Protein AF-D2CPU8-F1 (afdb_monomer_lite)

Foldseek 3Di:
DDDQLDDLVVLVVVQVVVCVVVVVPDGDDSSPDGDAPPPLRVLQVVLLVQDAQQAEAEEEPPADVCCCVSNDPVRNYYYQYQYADVVVPRDRDPVSVVVSVVVCVVVVHHYRYYDYDVVGVPSND

Sequence (125 aa):
FQDYHGLPEFRNAVANLMSKVRGGRVRFDPDRLLMSGGATGANELIMFCLADPGDAFLVPSPYYPAFVRDLCWRTGMQLIPVQCHSSNNFMITREALEEAHKKAQEENIKVKGLIITNPSNPLGT

InterPro domains:
  IPR004839 Aminotransferase, class I/classII, large domain [PF00155] (1-125)
  IPR015421 Pyridoxal phosphate-dependent transferase, major domain [G3DSA:3.40.640.10] (1-125)
  IPR015424 Pyridoxal phosphate-dependent transferase [SSF53383] (2-125)
  IPR050478 Ethylene and sulfur compound biosynthesis-related protein [PTHR43795] (1-125)

Radius of gyration: 16.94 Å; chains: 1; bounding box: 42×22×52 Å

pLDDT: mean 98.03, std 1.71, range [80.44, 98.81]

Organism: Vicia faba (NCBI:txid3906)

Secondary structure (DSSP, 8-state):
---TT--HHHHHHHHHHHHHHTTTSS---GGG----SHHHHHHHHHHHHH--TT-EEEEEES--TTHIIIIITTT--EEEEEE--GGGTT---HHHHHHHHHHHHHTT--EEEE---SS-TTT--

Structure (mmCIF, N/CA/C/O backbone):
data_AF-D2CPU8-F1
#
_entry.id   AF-D2CPU8-F1
#
loop_
_atom_site.group_PDB
_atom_site.id
_atom_site.type_symbol
_atom_site.label_atom_id
_atom_site.label_alt_id
_atom_site.label_comp_id
_atom_site.label_asym_id
_atom_site.label_entity_id
_atom_site.label_seq_id
_atom_site.pdbx_PDB_ins_code
_atom_site.Cartn_x
_atom_site.Cartn_y
_atom_site.Cartn_z
_atom_site.occupancy
_atom_site.B_iso_or_equiv
_atom_site.auth_seq_id
_atom_site.auth_comp_id
_atom_site.auth_asym_id
_atom_site.auth_atom_id
_atom_site.pdbx_PDB_model_num
ATOM 1 N N . PHE A 1 1 ? 7.255 0.238 -29.111 1.00 80.44 1 PHE A N 1
ATOM 2 C CA . PHE A 1 1 ? 7.309 -0.811 -28.073 1.00 80.44 1 PHE A CA 1
ATOM 3 C C . PHE A 1 1 ? 6.035 -0.700 -27.237 1.00 80.44 1 PHE A C 1
ATOM 5 O O . PHE A 1 1 ? 5.748 0.412 -26.817 1.00 80.44 1 PHE A O 1
ATOM 12 N N . GLN A 1 2 ? 5.244 -1.773 -27.084 1.00 94.94 2 GLN A N 1
ATOM 13 C CA . GLN A 1 2 ? 3.889 -1.733 -26.480 1.00 94.94 2 GLN A CA 1
ATOM 14 C C . GLN A 1 2 ? 3.559 -2.941 -25.578 1.00 94.94 2 GLN A C 1
ATOM 16 O O . GLN A 1 2 ? 2.414 -3.113 -25.175 1.00 94.94 2 GLN A O 1
ATOM 21 N N . ASP A 1 3 ? 4.542 -3.799 -25.296 1.00 97.00 3 ASP A N 1
ATOM 22 C CA . ASP A 1 3 ? 4.364 -4.946 -24.401 1.00 97.00 3 ASP A CA 1
ATOM 23 C C . ASP A 1 3 ? 4.168 -4.454 -22.956 1.00 97.00 3 ASP A C 1
ATOM 25 O O . ASP A 1 3 ? 4.944 -3.621 -22.474 1.00 97.00 3 ASP A O 1
ATOM 29 N N . TYR A 1 4 ? 3.144 -4.961 -22.263 1.00 96.00 4 TYR A N 1
ATOM 30 C CA . TYR A 1 4 ? 2.821 -4.554 -20.894 1.00 96.00 4 TYR A CA 1
ATOM 31 C C . TYR A 1 4 ? 3.855 -5.023 -19.860 1.00 96.00 4 TYR A C 1
ATOM 33 O O . TYR A 1 4 ? 3.912 -4.461 -18.767 1.00 96.00 4 TYR A O 1
ATOM 41 N N . HIS A 1 5 ? 4.699 -6.009 -20.183 1.00 96.12 5 HIS A N 1
ATOM 42 C CA . HIS A 1 5 ? 5.830 -6.377 -19.332 1.00 96.12 5 HIS A CA 1
ATOM 43 C C . HIS A 1 5 ? 6.897 -5.271 -19.314 1.00 96.12 5 HIS A C 1
ATOM 45 O O . HIS A 1 5 ? 7.746 -5.247 -18.430 1.00 96.12 5 HIS A O 1
ATOM 51 N N . GLY A 1 6 ? 6.883 -4.335 -20.266 1.00 95.88 6 GLY A N 1
ATOM 52 C CA . GLY A 1 6 ? 7.900 -3.295 -20.367 1.00 95.88 6 GLY A CA 1
ATOM 53 C C . GLY A 1 6 ? 9.232 -3.806 -20.926 1.00 95.88 6 GLY A C 1
ATOM 54 O O . GLY A 1 6 ? 9.431 -4.999 -21.166 1.00 95.88 6 GLY A O 1
ATOM 55 N N . LEU A 1 7 ? 10.157 -2.874 -21.164 1.00 97.75 7 LEU A N 1
ATOM 56 C CA . LEU A 1 7 ? 11.478 -3.188 -21.712 1.00 9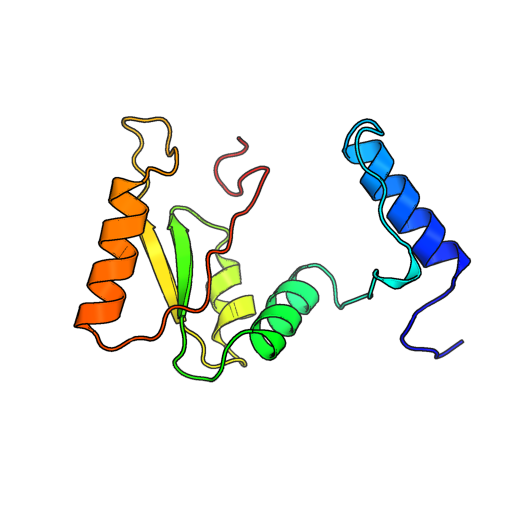7.75 7 LEU A CA 1
ATOM 57 C C . LEU A 1 7 ? 12.248 -4.117 -20.753 1.00 97.75 7 LEU A C 1
ATOM 59 O O . LEU A 1 7 ? 12.376 -3.774 -19.570 1.00 97.75 7 LEU A O 1
ATOM 63 N N . PRO A 1 8 ? 12.790 -5.257 -21.223 1.00 97.56 8 PRO A N 1
ATOM 64 C CA . PRO A 1 8 ? 13.564 -6.163 -20.378 1.00 97.56 8 PRO A CA 1
ATOM 65 C C . PRO A 1 8 ? 14.726 -5.464 -19.664 1.00 97.56 8 PRO A C 1
ATOM 67 O O . PRO A 1 8 ? 14.938 -5.670 -18.470 1.00 97.56 8 PRO A O 1
ATOM 70 N N . GLU A 1 9 ? 15.452 -4.583 -20.352 1.00 98.06 9 GLU A N 1
ATOM 71 C CA . GLU A 1 9 ? 16.585 -3.834 -19.799 1.00 98.06 9 GLU A CA 1
ATOM 72 C C . GLU A 1 9 ? 16.140 -2.915 -18.657 1.00 98.06 9 GLU A C 1
ATOM 74 O O . GLU A 1 9 ? 16.837 -2.781 -17.650 1.00 98.06 9 GLU A O 1
ATOM 79 N N . PHE A 1 10 ? 14.948 -2.327 -18.778 1.00 98.19 10 PHE A N 1
ATOM 80 C CA . PHE A 1 10 ? 14.380 -1.471 -17.747 1.00 98.19 10 PHE A CA 1
ATOM 81 C C . PHE A 1 10 ? 13.966 -2.269 -16.506 1.00 98.19 10 PHE A C 1
ATOM 83 O O . PHE A 1 10 ? 14.343 -1.893 -15.396 1.00 98.19 10 PHE A O 1
ATOM 90 N N . ARG A 1 11 ? 13.273 -3.406 -16.668 1.00 98.19 11 ARG A N 1
ATOM 91 C CA . ARG A 1 11 ? 12.931 -4.288 -15.535 1.00 98.19 11 ARG A CA 1
ATOM 92 C C . ARG A 1 11 ? 14.178 -4.781 -14.801 1.00 98.19 11 ARG A C 1
ATOM 94 O O . ARG A 1 11 ? 14.222 -4.736 -13.573 1.00 98.19 11 ARG A O 1
ATOM 101 N N . ASN A 1 12 ? 15.217 -5.167 -15.543 1.00 98.50 12 ASN A N 1
ATOM 102 C CA . ASN A 1 12 ? 16.514 -5.537 -14.972 1.00 98.50 12 ASN A CA 1
ATOM 103 C C . ASN A 1 12 ? 17.150 -4.380 -14.183 1.00 98.50 12 ASN A C 1
ATOM 105 O O . ASN A 1 12 ? 17.637 -4.577 -13.067 1.00 98.50 12 ASN A O 1
ATOM 109 N N . ALA A 1 13 ? 17.120 -3.158 -14.722 1.00 98.69 13 ALA A N 1
ATOM 110 C CA . ALA A 1 13 ? 17.642 -1.981 -14.033 1.00 98.69 13 ALA A CA 1
ATOM 111 C C . ALA A 1 13 ? 16.879 -1.677 -12.729 1.00 98.69 13 ALA A C 1
ATOM 113 O O . ALA A 1 13 ? 17.510 -1.401 -11.706 1.00 98.69 13 ALA A O 1
ATOM 114 N N . VAL A 1 14 ? 15.545 -1.784 -12.732 1.00 98.50 14 VAL A N 1
ATOM 115 C CA . VAL A 1 14 ? 14.710 -1.599 -11.532 1.00 98.50 14 VAL A CA 1
ATOM 116 C C . VAL A 1 14 ? 15.006 -2.674 -10.483 1.00 98.50 14 VAL A C 1
ATOM 118 O O . VAL A 1 14 ? 15.242 -2.332 -9.324 1.00 98.50 14 VAL A O 1
ATOM 121 N N . ALA A 1 15 ?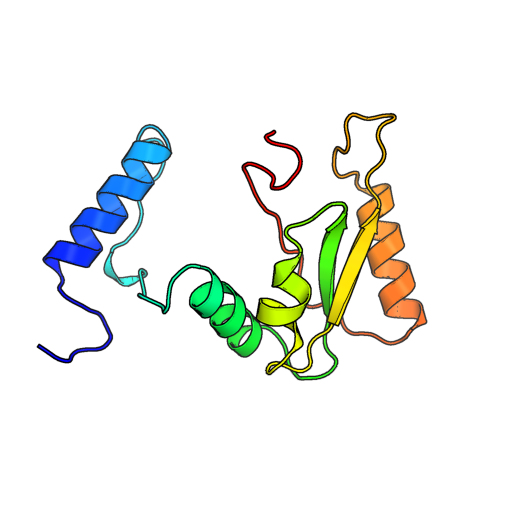 15.076 -3.951 -10.874 1.00 98.69 15 ALA A N 1
ATOM 122 C CA . ALA A 1 15 ? 15.416 -5.050 -9.967 1.00 98.69 15 ALA A CA 1
ATOM 123 C C . ALA A 1 15 ? 16.771 -4.824 -9.271 1.00 98.69 15 ALA A C 1
ATOM 125 O O . ALA A 1 15 ? 16.890 -4.955 -8.047 1.00 98.69 15 ALA A O 1
ATOM 126 N N . ASN A 1 16 ? 17.779 -4.405 -10.042 1.00 98.69 16 ASN A N 1
ATOM 127 C CA . ASN A 1 16 ? 19.108 -4.079 -9.529 1.00 98.69 16 ASN A CA 1
ATOM 128 C C . ASN A 1 16 ? 19.085 -2.868 -8.586 1.00 98.69 16 ASN A C 1
ATOM 130 O O . ASN A 1 16 ? 19.718 -2.898 -7.528 1.00 98.69 16 ASN A O 1
ATOM 134 N N . LEU A 1 17 ? 18.329 -1.818 -8.924 1.00 98.75 17 LEU A N 1
ATOM 135 C CA . LEU A 1 17 ? 18.162 -0.646 -8.066 1.00 98.75 17 LEU A CA 1
ATOM 136 C C . LEU A 1 17 ? 17.507 -1.018 -6.730 1.00 98.75 17 LEU A C 1
ATOM 138 O O . LEU A 1 17 ? 18.024 -0.647 -5.677 1.00 98.75 17 LEU A O 1
ATOM 142 N N . MET A 1 18 ? 16.416 -1.788 -6.753 1.00 98.69 18 MET A N 1
ATOM 143 C CA . MET A 1 18 ? 15.725 -2.247 -5.543 1.00 98.69 18 MET A CA 1
ATOM 144 C C . MET A 1 18 ? 16.647 -3.086 -4.650 1.00 98.69 18 MET A C 1
ATOM 146 O O . MET A 1 18 ? 16.685 -2.883 -3.435 1.00 98.69 18 MET A O 1
ATOM 150 N N . SER A 1 19 ? 17.440 -3.986 -5.244 1.00 98.69 19 SER A N 1
ATOM 151 C CA . SER A 1 19 ? 18.450 -4.762 -4.517 1.00 98.69 19 SER A CA 1
ATOM 152 C C . SER A 1 19 ? 19.502 -3.852 -3.872 1.00 98.69 19 SER A C 1
ATOM 154 O O . SER A 1 19 ? 19.784 -3.975 -2.677 1.00 98.69 19 SER A O 1
ATOM 156 N N . LYS A 1 20 ? 20.027 -2.874 -4.624 1.00 98.62 20 LYS A N 1
ATOM 157 C CA . LYS A 1 20 ? 21.024 -1.909 -4.137 1.00 98.62 20 LYS A CA 1
ATOM 158 C C . LYS A 1 20 ? 20.497 -1.055 -2.983 1.00 98.62 20 LYS A C 1
ATOM 160 O O . LYS A 1 20 ? 21.205 -0.889 -1.995 1.00 98.62 20 LYS A O 1
ATOM 165 N N . VAL A 1 21 ? 19.258 -0.564 -3.065 1.00 98.25 21 VAL A N 1
ATOM 166 C CA . VAL A 1 21 ? 18.604 0.207 -1.988 1.00 98.25 21 VAL A CA 1
ATOM 167 C C . VAL A 1 21 ? 18.463 -0.623 -0.705 1.00 98.25 21 VAL A C 1
ATOM 169 O O . VAL A 1 21 ? 18.537 -0.084 0.394 1.00 98.25 21 VAL A O 1
ATOM 172 N N . ARG A 1 22 ? 18.344 -1.952 -0.817 1.00 98.00 22 ARG A N 1
ATOM 173 C CA . ARG A 1 22 ? 18.369 -2.887 0.322 1.00 98.00 22 ARG A CA 1
ATOM 174 C C . ARG A 1 22 ? 19.783 -3.353 0.707 1.00 98.00 22 ARG A C 1
ATOM 176 O O . ARG A 1 22 ? 19.933 -4.349 1.416 1.00 98.00 22 ARG A O 1
ATOM 183 N N . GLY A 1 23 ? 20.825 -2.663 0.243 1.00 98.12 23 GLY A N 1
ATOM 184 C CA . GLY A 1 23 ? 22.225 -2.976 0.540 1.00 98.12 23 GLY A CA 1
ATOM 185 C C . GLY A 1 23 ? 22.708 -4.296 -0.064 1.00 98.12 23 GLY A C 1
ATOM 186 O O . GLY A 1 23 ? 23.608 -4.919 0.489 1.00 98.12 23 GLY A O 1
ATOM 187 N N . GLY A 1 24 ? 22.073 -4.775 -1.139 1.00 97.75 24 GLY A N 1
ATOM 188 C CA . GLY A 1 24 ? 22.418 -6.040 -1.796 1.00 97.75 24 GLY A CA 1
ATOM 189 C C . GLY A 1 24 ? 22.042 -7.299 -1.006 1.00 97.75 24 GLY A C 1
ATOM 190 O O . GLY A 1 24 ? 22.409 -8.399 -1.409 1.00 97.75 24 GLY A O 1
ATOM 191 N N . ARG A 1 25 ? 21.305 -7.167 0.107 1.00 98.25 25 ARG A N 1
ATOM 192 C CA . ARG A 1 25 ? 20.931 -8.296 0.982 1.00 98.25 25 ARG A CA 1
ATOM 193 C C . ARG A 1 25 ? 19.845 -9.198 0.395 1.00 98.25 25 ARG A C 1
ATOM 195 O O . ARG A 1 25 ? 19.677 -10.324 0.846 1.00 98.25 25 ARG A O 1
ATOM 202 N N . VAL A 1 26 ? 19.098 -8.697 -0.585 1.00 98.44 26 VAL A N 1
ATOM 203 C CA . VAL A 1 26 ? 18.008 -9.410 -1.261 1.00 98.44 26 VAL A CA 1
ATOM 204 C C . VAL A 1 26 ? 18.083 -9.177 -2.765 1.00 98.44 26 VAL A C 1
ATOM 206 O O . VAL A 1 26 ? 18.574 -8.139 -3.216 1.00 98.44 26 VAL A O 1
ATOM 209 N N . ARG A 1 27 ? 17.589 -10.141 -3.542 1.00 98.19 27 ARG A N 1
ATOM 210 C CA . ARG A 1 27 ? 17.497 -10.072 -5.006 1.00 98.19 27 ARG A CA 1
ATOM 211 C C . 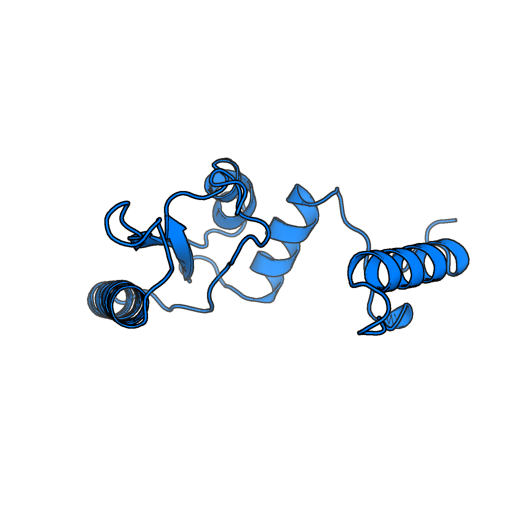ARG A 1 27 ? 16.033 -10.053 -5.429 1.00 98.19 27 ARG A C 1
ATOM 213 O O . ARG A 1 27 ? 15.207 -10.702 -4.792 1.00 98.19 27 ARG A O 1
ATOM 220 N N . PHE A 1 28 ? 15.741 -9.323 -6.499 1.00 98.62 28 PHE A N 1
ATOM 221 C CA . PHE A 1 28 ? 14.414 -9.248 -7.102 1.00 98.62 28 PHE A CA 1
ATOM 222 C C . PHE A 1 28 ? 14.468 -9.884 -8.487 1.00 98.62 28 PHE A C 1
ATOM 224 O O . PHE A 1 28 ? 15.376 -9.589 -9.260 1.00 98.62 28 PHE A O 1
ATOM 231 N N . ASP A 1 29 ? 13.519 -10.769 -8.768 1.00 98.50 29 ASP A N 1
ATOM 232 C CA . ASP A 1 29 ? 13.358 -11.387 -10.081 1.00 98.50 29 ASP A CA 1
ATOM 233 C C . ASP A 1 29 ? 12.688 -10.381 -11.040 1.00 98.50 29 ASP A C 1
ATOM 235 O O . ASP A 1 29 ? 11.556 -9.962 -10.765 1.00 98.50 29 ASP A O 1
ATOM 239 N N . PRO A 1 30 ? 13.355 -9.957 -12.132 1.00 98.25 30 PRO A N 1
ATOM 240 C CA . PRO A 1 30 ? 12.805 -8.980 -13.066 1.00 98.25 30 PRO A CA 1
ATOM 241 C C . PRO A 1 30 ? 11.542 -9.473 -13.781 1.00 98.25 30 PRO A C 1
ATOM 243 O O . PRO A 1 30 ? 10.750 -8.640 -14.216 1.00 98.25 30 PRO A O 1
ATOM 246 N N . ASP A 1 31 ? 11.302 -10.783 -13.882 1.00 97.94 31 ASP A N 1
ATOM 247 C CA . ASP A 1 31 ? 10.083 -11.327 -14.498 1.00 97.94 31 ASP A CA 1
ATOM 248 C C . ASP A 1 31 ? 8.861 -11.240 -13.577 1.00 97.94 31 ASP A C 1
ATOM 250 O O . ASP A 1 31 ? 7.725 -11.412 -14.015 1.00 97.94 31 ASP A O 1
ATOM 254 N N . ARG A 1 32 ? 9.073 -10.877 -12.307 1.00 97.81 32 ARG A N 1
ATOM 255 C CA . ARG A 1 32 ? 8.011 -10.620 -11.325 1.00 97.81 32 ARG A CA 1
ATOM 256 C C . ARG A 1 32 ? 7.745 -9.131 -11.098 1.00 97.81 32 ARG A C 1
ATOM 258 O O . ARG A 1 32 ? 6.919 -8.791 -10.252 1.00 97.81 32 ARG A O 1
ATOM 265 N N . LEU A 1 33 ? 8.439 -8.245 -11.817 1.00 97.56 33 LEU A N 1
ATOM 266 C CA . LEU A 1 33 ? 8.233 -6.800 -11.746 1.00 97.56 33 LEU A CA 1
ATOM 267 C C . LEU A 1 33 ? 7.254 -6.339 -12.826 1.00 97.56 33 LEU A C 1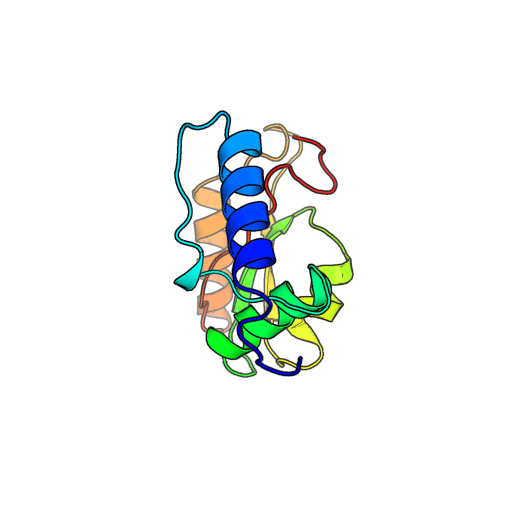
ATOM 269 O O . LEU A 1 33 ? 7.488 -6.534 -14.017 1.00 97.56 33 LEU A O 1
ATOM 273 N N . LEU A 1 34 ? 6.190 -5.666 -12.394 1.00 97.19 34 LEU A N 1
ATOM 274 C CA . LEU A 1 34 ? 5.211 -5.015 -13.258 1.00 97.19 34 LEU A CA 1
ATOM 275 C C . LEU A 1 34 ? 5.250 -3.505 -13.037 1.00 97.19 34 LEU A C 1
ATOM 277 O O . LEU A 1 34 ? 5.437 -3.033 -11.914 1.00 97.19 34 LEU A O 1
ATOM 281 N N . MET A 1 35 ? 5.059 -2.752 -14.116 1.00 97.06 35 MET A N 1
ATOM 282 C CA . MET A 1 35 ? 4.999 -1.295 -14.066 1.00 97.06 35 MET A CA 1
ATOM 283 C C . MET A 1 35 ? 3.565 -0.811 -13.854 1.00 97.06 35 MET A C 1
ATOM 285 O O . MET A 1 35 ? 2.604 -1.454 -14.270 1.00 97.06 35 MET A O 1
ATOM 289 N N . SER A 1 36 ? 3.425 0.356 -13.234 1.00 97.50 36 SER A N 1
ATOM 290 C CA . SER A 1 36 ? 2.142 0.992 -12.934 1.00 97.50 36 SER A CA 1
ATOM 291 C C . SER A 1 36 ? 2.217 2.503 -13.162 1.00 97.50 36 SER A C 1
ATOM 293 O O . SER A 1 36 ? 3.298 3.064 -13.363 1.00 97.50 36 SER A O 1
ATOM 295 N N . GLY A 1 37 ? 1.070 3.187 -13.076 1.00 97.81 37 GLY A N 1
ATOM 296 C CA . GLY A 1 37 ? 0.978 4.652 -13.025 1.00 97.81 37 GLY A CA 1
ATOM 297 C C . GLY A 1 37 ? 1.524 5.229 -11.713 1.00 97.81 37 GLY A C 1
ATOM 298 O O . GLY A 1 37 ? 0.779 5.799 -10.918 1.00 97.81 37 GLY A O 1
ATOM 299 N N . GLY A 1 38 ? 2.814 5.012 -11.447 1.00 98.19 38 GLY A N 1
ATOM 300 C CA . GLY A 1 38 ? 3.463 5.326 -10.177 1.00 98.19 38 GLY A CA 1
ATOM 301 C C . GLY A 1 38 ? 2.917 4.515 -8.997 1.00 98.19 38 GLY A C 1
ATOM 302 O O . GLY A 1 38 ? 2.176 3.540 -9.163 1.00 98.19 38 GLY A O 1
ATOM 303 N N . ALA A 1 39 ? 3.277 4.940 -7.783 1.00 98.25 39 ALA A N 1
ATOM 304 C CA . ALA A 1 39 ? 2.822 4.297 -6.550 1.00 98.25 39 ALA A CA 1
ATOM 305 C C . ALA A 1 39 ? 1.294 4.365 -6.384 1.00 98.25 39 ALA A C 1
ATOM 307 O O . ALA A 1 39 ? 0.701 3.388 -5.948 1.00 98.25 39 ALA A O 1
ATOM 308 N N . THR A 1 40 ? 0.650 5.462 -6.803 1.00 98.69 40 THR A N 1
ATOM 309 C CA . THR A 1 40 ? -0.819 5.583 -6.795 1.00 98.69 40 THR A CA 1
ATOM 310 C C . THR A 1 40 ? -1.482 4.477 -7.615 1.00 98.69 40 THR A C 1
ATOM 312 O O . THR A 1 40 ? -2.335 3.767 -7.092 1.00 98.69 40 THR A O 1
ATOM 315 N N . GLY A 1 41 ? -1.041 4.256 -8.859 1.00 98.50 41 GLY A N 1
ATOM 316 C CA . GLY A 1 41 ? -1.579 3.170 -9.681 1.00 98.50 41 GLY A CA 1
ATOM 317 C C . GLY A 1 41 ? -1.233 1.774 -9.150 1.00 98.50 41 GLY A C 1
ATOM 318 O O . GLY A 1 41 ? -2.047 0.866 -9.273 1.00 98.50 41 GLY A O 1
ATOM 319 N N . ALA A 1 42 ? -0.052 1.588 -8.546 1.00 98.62 42 ALA A N 1
ATOM 320 C CA . ALA A 1 42 ? 0.334 0.304 -7.947 1.00 98.62 42 ALA A CA 1
ATOM 321 C C . ALA A 1 42 ? -0.543 -0.050 -6.740 1.00 98.62 42 ALA A C 1
ATOM 323 O O . ALA A 1 42 ? -1.033 -1.173 -6.652 1.00 98.62 42 ALA A O 1
ATOM 324 N N . ASN A 1 43 ? -0.742 0.916 -5.840 1.00 98.69 43 ASN A N 1
ATOM 325 C CA . ASN A 1 43 ? -1.572 0.799 -4.644 1.00 98.69 43 ASN A CA 1
ATOM 326 C C . ASN A 1 43 ? -3.003 0.397 -5.000 1.00 98.69 43 ASN A C 1
ATOM 328 O O . ASN A 1 43 ? -3.559 -0.523 -4.412 1.00 98.69 43 ASN A O 1
ATOM 332 N N . GLU A 1 44 ? -3.581 1.048 -6.000 1.00 98.69 44 GLU A N 1
ATOM 333 C CA . GLU A 1 44 ? -4.930 0.730 -6.442 1.00 98.69 44 GLU A CA 1
ATOM 334 C C . GLU A 1 44 ? -5.016 -0.640 -7.132 1.00 98.69 44 GLU A C 1
ATOM 336 O O . GLU A 1 44 ? -5.900 -1.442 -6.826 1.00 98.69 44 GLU A O 1
ATOM 341 N N . LEU A 1 45 ? -4.077 -0.934 -8.040 1.00 98.56 45 LEU A N 1
ATOM 342 C CA . LEU A 1 45 ? -4.042 -2.199 -8.773 1.00 98.56 45 LEU A CA 1
ATOM 343 C C . LEU A 1 45 ? -3.950 -3.394 -7.822 1.00 98.56 45 LEU A C 1
ATOM 345 O O . LEU A 1 45 ? -4.674 -4.371 -7.996 1.00 98.56 45 LEU A O 1
ATOM 349 N N . ILE A 1 46 ? -3.094 -3.317 -6.798 1.00 98.38 46 ILE A N 1
ATOM 350 C CA . ILE A 1 46 ? -2.944 -4.424 -5.854 1.00 98.38 46 ILE A CA 1
ATOM 351 C C . ILE A 1 46 ? -4.205 -4.625 -5.003 1.00 98.38 46 ILE A C 1
ATOM 353 O O . ILE A 1 46 ? -4.528 -5.763 -4.674 1.00 98.38 46 ILE A O 1
ATOM 357 N N . MET A 1 47 ? -4.963 -3.564 -4.699 1.00 98.50 47 MET A N 1
ATOM 358 C CA . MET A 1 47 ? -6.251 -3.704 -4.010 1.00 98.50 47 MET A CA 1
ATOM 359 C C . MET A 1 47 ? -7.284 -4.414 -4.887 1.00 98.50 47 MET A C 1
ATOM 361 O O . MET A 1 47 ? -7.923 -5.342 -4.401 1.00 98.50 47 MET A O 1
ATOM 365 N N . PHE A 1 48 ? -7.376 -4.080 -6.180 1.00 98.69 48 PHE A N 1
ATOM 366 C CA . PHE A 1 48 ? -8.229 -4.822 -7.121 1.00 98.69 48 PHE A CA 1
ATOM 367 C C . PHE A 1 48 ? -7.872 -6.314 -7.219 1.00 98.69 48 PHE A C 1
ATOM 369 O O . PHE A 1 48 ? -8.741 -7.131 -7.503 1.00 98.69 48 PHE A O 1
ATOM 376 N N . CYS A 1 49 ? -6.610 -6.690 -6.994 1.00 98.50 49 CYS A N 1
ATOM 377 C CA . CYS A 1 49 ? -6.195 -8.093 -7.007 1.00 98.50 49 CYS A CA 1
ATOM 378 C C . CYS A 1 49 ? -6.504 -8.850 -5.705 1.00 98.50 49 CYS A C 1
ATOM 380 O O . CYS A 1 49 ? -6.570 -10.078 -5.729 1.00 98.50 49 CYS A O 1
ATOM 382 N N . LEU A 1 50 ? -6.611 -8.158 -4.566 1.00 98.62 50 LEU A N 1
ATOM 383 C CA . LEU A 1 50 ? -6.625 -8.788 -3.237 1.00 98.62 50 LEU A CA 1
ATOM 384 C C . LEU A 1 50 ? -7.954 -8.639 -2.479 1.00 98.62 50 LEU A C 1
ATOM 386 O O . LEU A 1 50 ? -8.196 -9.388 -1.525 1.00 98.62 50 LEU A O 1
ATOM 390 N N . ALA A 1 51 ? -8.806 -7.696 -2.876 1.00 98.31 51 ALA A N 1
ATOM 391 C CA . ALA A 1 51 ? -10.034 -7.347 -2.174 1.00 98.31 51 ALA A CA 1
ATOM 392 C C . ALA A 1 51 ? -11.206 -7.148 -3.141 1.00 98.31 51 ALA A C 1
ATOM 394 O O . ALA A 1 51 ? -11.043 -6.593 -4.227 1.00 98.31 51 ALA A O 1
ATOM 395 N N . ASP A 1 52 ? -12.387 -7.566 -2.696 1.00 98.69 52 ASP A N 1
ATOM 396 C CA . ASP A 1 52 ? -13.659 -7.251 -3.342 1.00 98.69 52 ASP A CA 1
ATOM 397 C C . ASP A 1 52 ? -14.260 -5.962 -2.738 1.00 98.69 52 ASP A C 1
ATOM 399 O O . ASP A 1 52 ? -13.893 -5.572 -1.623 1.00 98.69 52 ASP A O 1
ATOM 403 N N . PRO A 1 53 ? -15.208 -5.284 -3.412 1.00 98.69 53 PRO A N 1
ATOM 404 C CA . PRO A 1 53 ? -15.933 -4.171 -2.807 1.00 98.69 53 PRO A CA 1
ATOM 405 C C . PRO A 1 53 ? -16.576 -4.572 -1.468 1.00 98.69 53 PRO A C 1
ATOM 407 O O . PRO A 1 53 ? -17.280 -5.577 -1.383 1.00 98.69 53 PRO A O 1
ATOM 410 N N . GLY A 1 54 ? -16.346 -3.776 -0.423 1.00 98.00 54 GLY A N 1
ATOM 411 C CA . GLY A 1 54 ? -16.797 -4.040 0.946 1.00 98.00 54 GLY A CA 1
ATOM 412 C C . GLY A 1 54 ? -15.778 -4.759 1.840 1.00 98.00 54 GLY A C 1
ATOM 413 O O . GLY A 1 54 ? -15.864 -4.603 3.060 1.00 98.00 54 GLY A O 1
ATOM 414 N N . ASP A 1 55 ? -14.791 -5.466 1.272 1.00 98.69 55 ASP A N 1
ATOM 415 C CA . ASP A 1 55 ? -13.651 -6.006 2.028 1.00 98.69 55 ASP A CA 1
ATOM 416 C C . ASP A 1 55 ? -12.808 -4.869 2.637 1.00 98.69 55 ASP A C 1
ATOM 418 O O . ASP A 1 55 ? -12.872 -3.716 2.203 1.00 98.69 55 ASP A O 1
ATOM 422 N N . ALA A 1 56 ? -11.961 -5.194 3.618 1.00 98.62 56 ALA A N 1
ATOM 423 C CA . ALA A 1 56 ? -11.105 -4.213 4.277 1.00 98.62 56 ALA A CA 1
ATOM 424 C C . ALA A 1 56 ? -9.626 -4.600 4.357 1.00 98.62 56 ALA A C 1
ATOM 426 O O . ALA A 1 56 ? -9.264 -5.774 4.453 1.00 98.62 56 ALA A O 1
ATOM 427 N N . PHE A 1 57 ? -8.764 -3.586 4.411 1.00 98.75 57 PHE A N 1
ATOM 428 C CA . PHE A 1 57 ? -7.385 -3.713 4.881 1.00 98.75 57 PHE A CA 1
ATOM 429 C C . PHE A 1 57 ? -7.182 -2.914 6.164 1.00 98.75 57 PHE A C 1
ATOM 431 O O . PHE A 1 57 ? -7.720 -1.820 6.336 1.00 98.75 57 PHE A O 1
ATOM 438 N N . LEU A 1 58 ? -6.351 -3.453 7.051 1.00 98.81 58 LEU A N 1
ATOM 439 C CA . LEU A 1 58 ? -5.843 -2.721 8.203 1.00 98.81 58 LEU A CA 1
ATOM 440 C C . LEU A 1 58 ? -4.733 -1.755 7.762 1.00 98.81 58 LEU A C 1
ATOM 442 O O . LEU A 1 58 ? -3.945 -2.087 6.872 1.00 98.81 58 LEU A O 1
ATOM 446 N N . VAL A 1 59 ? -4.629 -0.590 8.406 1.00 98.75 59 VAL A N 1
ATOM 447 C CA . VAL A 1 59 ? -3.562 0.395 8.151 1.00 98.75 59 VAL A CA 1
ATOM 448 C C . VAL A 1 59 ? -3.127 1.107 9.444 1.00 98.75 59 VAL A C 1
ATOM 450 O O . VAL A 1 59 ? -3.975 1.675 10.129 1.00 98.75 59 VAL A O 1
ATOM 453 N N . PRO A 1 60 ? -1.832 1.119 9.814 1.00 98.62 60 PRO A N 1
ATOM 454 C CA . PRO A 1 60 ? -1.337 1.880 10.965 1.00 98.62 60 PRO A CA 1
ATOM 455 C C . PRO A 1 60 ? -1.582 3.384 10.831 1.00 98.62 60 PRO A C 1
ATOM 457 O O . PRO A 1 60 ? -1.292 3.967 9.793 1.00 98.62 60 PRO A O 1
ATOM 460 N N . SER A 1 61 ? -2.100 4.015 11.882 1.00 98.00 61 SER A N 1
ATOM 461 C CA . SER A 1 61 ? -2.353 5.457 11.963 1.00 98.00 61 SER A CA 1
ATOM 462 C C . SER A 1 61 ? -1.245 6.162 12.760 1.00 98.00 61 SER A C 1
ATOM 464 O O . SER A 1 61 ? -0.931 5.699 13.858 1.00 98.00 61 SER A O 1
ATOM 466 N N . PRO A 1 62 ? -0.685 7.294 12.283 1.00 98.25 62 PRO A N 1
ATOM 467 C CA . PRO A 1 62 ? -1.039 8.010 11.052 1.00 98.25 62 PRO A CA 1
ATOM 468 C C . PRO A 1 62 ? -0.441 7.371 9.783 1.00 98.25 62 PRO A C 1
ATOM 470 O O . PRO A 1 62 ? 0.639 6.789 9.823 1.00 98.25 62 PRO A O 1
ATOM 473 N N . TYR A 1 63 ? -1.116 7.543 8.640 1.00 98.50 63 TYR A N 1
ATOM 474 C CA . TYR A 1 63 ? -0.699 7.025 7.327 1.00 98.50 63 TYR A CA 1
ATOM 475 C C . TYR A 1 63 ? -0.768 8.091 6.224 1.00 98.50 63 TYR A C 1
ATOM 477 O O . TYR A 1 63 ? -1.313 9.178 6.418 1.00 98.50 63 TYR A O 1
ATOM 485 N N . TYR A 1 64 ? -0.240 7.766 5.038 1.00 98.50 64 TYR A N 1
ATOM 486 C CA . TYR A 1 64 ? -0.290 8.618 3.848 1.00 98.50 64 TYR A CA 1
ATOM 487 C C . TYR A 1 64 ? -1.743 8.953 3.451 1.00 98.50 64 TYR A C 1
ATOM 489 O O . TYR A 1 64 ? -2.471 8.055 3.024 1.00 98.50 64 TYR A O 1
ATOM 497 N N . PRO A 1 65 ? -2.180 10.227 3.508 1.00 97.88 65 PRO A N 1
ATOM 498 C CA . PRO A 1 65 ? -3.595 10.573 3.355 1.00 97.88 65 PRO A CA 1
ATOM 499 C C . PRO A 1 65 ? -4.232 10.133 2.034 1.00 97.88 65 PRO A C 1
ATOM 501 O O . PRO A 1 65 ? -5.416 9.796 2.007 1.00 97.88 65 PRO A O 1
ATOM 504 N N . ALA A 1 66 ? -3.469 10.090 0.933 1.00 98.50 66 ALA A N 1
ATOM 505 C CA . ALA A 1 66 ? -4.041 9.690 -0.350 1.00 98.50 66 ALA A CA 1
ATOM 506 C C . ALA A 1 66 ? -4.361 8.191 -0.432 1.00 98.50 66 ALA A C 1
ATOM 508 O O . ALA A 1 66 ? -5.034 7.800 -1.375 1.00 98.50 66 ALA A O 1
ATOM 509 N N . PHE A 1 67 ? -3.990 7.365 0.557 1.00 98.56 67 PHE A N 1
ATOM 510 C CA . PHE A 1 67 ? -4.474 5.984 0.645 1.00 98.56 67 PHE A CA 1
ATOM 511 C C . PHE A 1 67 ? -5.997 5.888 0.645 1.00 98.56 67 PHE A C 1
ATOM 513 O O . PHE A 1 67 ? -6.529 4.986 0.015 1.00 98.56 67 PHE A O 1
ATOM 520 N N . VAL A 1 68 ? -6.714 6.839 1.250 1.00 98.19 68 VAL A N 1
ATOM 521 C CA . VAL A 1 68 ? -8.187 6.838 1.200 1.00 98.19 68 VAL A CA 1
ATOM 522 C C . VAL A 1 68 ? -8.686 6.916 -0.248 1.00 98.19 68 VAL A C 1
ATOM 524 O O . VAL A 1 68 ? -9.634 6.235 -0.624 1.00 98.19 68 VAL A O 1
ATOM 527 N N . ARG A 1 69 ? -8.023 7.711 -1.092 1.00 98.56 69 ARG A N 1
ATOM 528 C CA . ARG A 1 69 ? -8.351 7.813 -2.517 1.00 98.56 69 ARG A CA 1
ATOM 529 C C . ARG A 1 69 ? -7.850 6.591 -3.288 1.00 98.56 69 ARG A C 1
ATOM 531 O O . ARG A 1 69 ? -8.629 5.951 -3.982 1.00 98.56 69 ARG A O 1
ATOM 538 N N . ASP A 1 70 ? -6.557 6.307 -3.175 1.00 98.62 70 ASP A N 1
ATOM 539 C CA . ASP A 1 70 ? -5.835 5.327 -3.988 1.00 98.62 70 ASP A CA 1
ATOM 540 C C . ASP A 1 70 ? -6.305 3.898 -3.706 1.00 98.62 70 ASP A C 1
ATOM 542 O O . ASP A 1 70 ? -6.365 3.082 -4.618 1.00 98.62 70 ASP A O 1
ATOM 546 N N . LEU A 1 71 ? -6.637 3.591 -2.449 1.00 98.56 71 LEU A N 1
ATOM 547 C CA . LEU A 1 71 ? -7.004 2.243 -2.034 1.00 98.56 71 LEU A CA 1
ATOM 548 C C . LEU A 1 71 ? -8.505 2.013 -2.053 1.00 98.56 71 LEU A C 1
ATOM 550 O O . LEU A 1 71 ? -8.877 0.894 -2.370 1.00 98.56 71 LEU A O 1
ATOM 554 N N . CYS A 1 72 ? -9.344 3.014 -1.746 1.00 98.50 72 CYS A N 1
ATOM 555 C CA . CYS A 1 72 ? -10.781 2.801 -1.507 1.00 98.50 72 CYS A CA 1
ATOM 556 C C . CYS A 1 72 ? -11.698 3.265 -2.647 1.00 98.50 72 CYS A C 1
ATOM 558 O O . CYS A 1 72 ? -12.761 2.681 -2.850 1.00 98.50 72 CYS A O 1
ATOM 560 N N . TRP A 1 73 ? -11.344 4.332 -3.378 1.00 98.56 73 TRP A N 1
ATOM 561 C CA . TRP A 1 73 ? -12.339 5.076 -4.165 1.00 98.56 73 TRP A CA 1
ATOM 562 C C . TRP A 1 73 ? -12.985 4.246 -5.280 1.00 98.56 73 TRP A C 1
ATOM 564 O O . TRP A 1 73 ? -14.210 4.179 -5.359 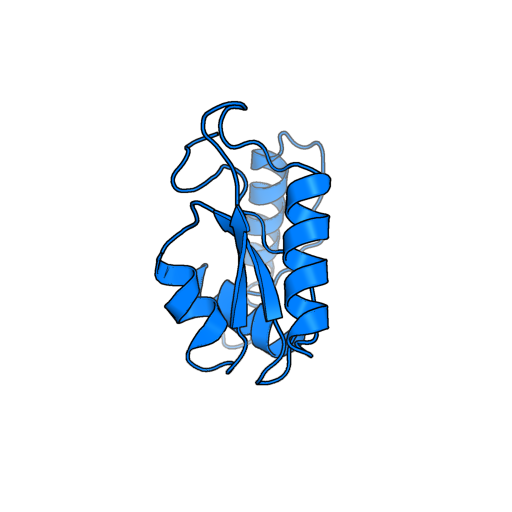1.00 98.56 73 TRP A O 1
ATOM 574 N N . ARG A 1 74 ? -12.184 3.608 -6.141 1.00 98.62 74 ARG A N 1
ATOM 575 C CA . ARG A 1 74 ? -12.713 2.795 -7.254 1.00 98.62 74 ARG A CA 1
ATOM 576 C C . ARG A 1 74 ? -12.828 1.311 -6.924 1.00 98.62 74 ARG A C 1
ATOM 578 O O . ARG A 1 74 ? -13.556 0.598 -7.604 1.00 98.62 74 ARG A O 1
ATOM 585 N N . THR A 1 75 ? -12.104 0.850 -5.914 1.00 98.56 75 THR A N 1
ATOM 586 C CA . THR A 1 75 ? -12.090 -0.553 -5.478 1.00 98.56 75 THR A CA 1
ATOM 587 C C . THR A 1 75 ? -13.305 -0.888 -4.609 1.00 98.56 75 THR A C 1
ATOM 589 O O . THR A 1 75 ? -13.695 -2.046 -4.532 1.00 98.56 75 THR A O 1
ATOM 592 N N . GLY A 1 76 ? -13.898 0.109 -3.936 1.00 98.44 76 GLY A N 1
ATOM 593 C CA . GLY A 1 76 ? -14.978 -0.085 -2.968 1.00 98.44 76 GLY A CA 1
ATOM 594 C C . GLY A 1 76 ? -14.539 -0.774 -1.672 1.00 98.44 76 GLY A C 1
ATOM 595 O O . GLY A 1 76 ? -15.392 -1.112 -0.854 1.00 98.44 76 GLY A O 1
ATOM 596 N N . MET A 1 77 ? -13.239 -1.007 -1.481 1.00 98.00 77 MET A N 1
ATOM 597 C CA . MET A 1 77 ? -12.693 -1.563 -0.242 1.00 98.00 77 MET A CA 1
ATOM 598 C C . MET A 1 77 ? -12.579 -0.486 0.843 1.00 98.00 77 MET A C 1
ATOM 600 O O . MET A 1 77 ? -12.628 0.714 0.568 1.00 98.00 77 MET A O 1
ATOM 604 N N . GLN A 1 78 ? -12.418 -0.921 2.087 1.00 98.06 78 GLN A N 1
ATOM 605 C CA . GLN A 1 78 ? -12.363 -0.054 3.258 1.00 98.06 78 GLN A CA 1
ATOM 606 C C . GLN A 1 78 ? -10.988 -0.103 3.933 1.00 98.06 78 GLN A C 1
ATOM 608 O O . GLN A 1 78 ? -10.314 -1.134 3.954 1.00 98.06 78 GLN A O 1
ATOM 613 N N . LEU A 1 79 ? -10.592 1.009 4.552 1.00 98.19 79 LEU A N 1
ATOM 614 C CA . LEU A 1 79 ? -9.423 1.062 5.427 1.00 98.19 79 LEU A CA 1
ATOM 615 C C . LEU A 1 79 ? -9.864 1.091 6.883 1.00 98.19 79 LEU A C 1
ATOM 617 O O . LEU A 1 79 ? -10.628 1.965 7.290 1.00 98.19 79 LEU A O 1
ATOM 621 N N . ILE A 1 80 ? -9.323 0.169 7.672 1.00 98.50 80 ILE A N 1
ATOM 622 C CA . ILE A 1 80 ? -9.555 0.102 9.112 1.00 98.50 80 ILE A CA 1
ATOM 623 C C . ILE A 1 80 ? -8.270 0.542 9.821 1.00 98.50 80 ILE A C 1
ATOM 625 O O . ILE A 1 80 ? -7.236 -0.121 9.692 1.00 98.50 80 ILE A O 1
ATOM 629 N N . PRO A 1 81 ? -8.289 1.670 10.549 1.00 98.38 81 PRO A N 1
ATOM 630 C CA . PRO A 1 81 ? -7.091 2.194 11.176 1.00 98.38 81 PRO A CA 1
ATOM 631 C C . PRO A 1 81 ? -6.681 1.350 12.385 1.00 98.38 81 PRO A C 1
ATOM 633 O O . PRO A 1 81 ? -7.479 1.087 13.283 1.00 98.38 81 PRO A O 1
ATOM 636 N N . VAL A 1 82 ? -5.402 0.999 12.435 1.00 98.75 82 VAL A N 1
ATOM 637 C CA . VAL A 1 82 ? -4.722 0.447 13.608 1.00 98.75 82 VAL A CA 1
ATOM 638 C C . VAL A 1 82 ? -4.140 1.632 14.367 1.00 98.75 82 VAL A C 1
ATOM 640 O O . VAL A 1 82 ? -3.274 2.336 13.847 1.00 98.75 82 VAL A O 1
ATOM 643 N N . GLN A 1 83 ? -4.650 1.903 15.566 1.00 98.38 83 GLN A N 1
ATOM 644 C CA . GLN A 1 83 ? -4.238 3.082 16.325 1.00 98.38 83 GLN A CA 1
ATOM 645 C C . GLN A 1 83 ? -2.822 2.893 16.876 1.00 98.38 83 GLN A C 1
ATOM 647 O O . GLN A 1 83 ? -2.555 1.951 17.618 1.00 98.38 83 GLN A O 1
ATOM 652 N N . CYS A 1 84 ? -1.907 3.790 16.509 1.00 98.19 84 CYS A N 1
ATOM 653 C CA . CYS A 1 84 ? -0.579 3.871 17.108 1.00 98.19 84 CYS A CA 1
ATOM 654 C C . CYS A 1 84 ? -0.473 5.160 17.926 1.00 98.19 84 CYS A C 1
ATOM 656 O O . CYS A 1 84 ? -1.053 6.190 17.578 1.00 98.19 84 CYS A O 1
ATOM 658 N N . HIS A 1 85 ? 0.268 5.107 19.031 1.00 97.94 85 HIS A N 1
ATOM 659 C CA . HIS A 1 85 ? 0.283 6.179 20.022 1.00 97.94 85 HIS A CA 1
ATOM 660 C C . HIS A 1 85 ? 1.681 6.761 20.202 1.00 97.94 85 HIS A C 1
ATOM 662 O O . HIS A 1 85 ? 2.687 6.064 20.119 1.00 97.94 85 HIS A O 1
ATOM 668 N N . SER A 1 86 ? 1.762 8.049 20.525 1.00 97.75 86 SER A N 1
ATOM 669 C CA . SER A 1 86 ? 3.045 8.706 20.797 1.00 97.75 86 SER A CA 1
ATOM 670 C C . SER A 1 86 ? 3.785 8.112 22.001 1.00 97.75 86 SER A C 1
ATOM 672 O O . SER A 1 86 ? 5.010 8.175 22.043 1.00 97.75 86 SER A O 1
ATOM 674 N N . SER A 1 87 ? 3.074 7.486 22.947 1.00 98.12 87 SER A N 1
ATOM 675 C CA . SER A 1 87 ? 3.649 6.857 24.145 1.00 98.12 87 SER A CA 1
ATOM 676 C C . SER A 1 87 ? 4.683 5.766 23.846 1.00 98.12 87 SER A C 1
ATOM 678 O O . SER A 1 87 ? 5.556 5.528 24.677 1.00 98.12 87 SER A O 1
ATOM 680 N N . ASN A 1 88 ? 4.618 5.125 22.672 1.00 97.75 88 ASN A N 1
ATOM 681 C CA . ASN A 1 88 ? 5.589 4.129 22.216 1.00 97.75 88 ASN A CA 1
ATOM 682 C C . ASN A 1 88 ? 6.275 4.525 20.895 1.00 97.75 88 ASN A C 1
ATOM 684 O O . ASN A 1 88 ? 6.718 3.651 20.152 1.00 97.75 88 ASN A O 1
ATOM 688 N N . ASN A 1 89 ? 6.360 5.826 20.594 1.00 97.81 89 ASN A N 1
ATOM 689 C CA . ASN A 1 89 ? 6.881 6.361 19.329 1.00 97.81 89 ASN A CA 1
ATOM 690 C C . ASN A 1 89 ? 6.100 5.890 18.088 1.00 97.81 89 ASN A C 1
ATOM 692 O O . ASN A 1 89 ? 6.689 5.679 17.031 1.00 97.81 89 ASN A O 1
ATOM 696 N N . PHE A 1 90 ? 4.778 5.730 18.212 1.00 98.12 90 PHE A N 1
ATOM 697 C CA . PHE A 1 90 ? 3.883 5.267 17.145 1.00 98.12 90 PHE A CA 1
ATOM 698 C C . PHE A 1 90 ? 4.246 3.884 16.585 1.00 98.12 90 PHE A C 1
ATOM 700 O O . PHE A 1 90 ? 3.943 3.566 15.434 1.00 98.12 90 PHE A O 1
ATOM 707 N N . MET A 1 91 ? 4.880 3.039 17.395 1.00 97.69 91 MET A N 1
ATOM 708 C CA . MET A 1 91 ? 5.187 1.671 16.998 1.00 97.69 91 MET A CA 1
ATOM 709 C C . MET A 1 91 ? 3.905 0.837 16.941 1.00 97.69 91 MET A C 1
ATOM 711 O O . MET A 1 91 ? 3.060 0.902 17.838 1.00 97.69 91 MET A O 1
ATOM 715 N N . ILE A 1 92 ? 3.788 0.015 15.897 1.00 98.06 92 ILE A N 1
ATOM 716 C CA . ILE A 1 92 ? 2.693 -0.948 15.753 1.00 98.06 92 ILE A CA 1
ATOM 717 C C . ILE A 1 92 ? 2.811 -1.984 16.872 1.00 98.06 92 ILE A C 1
ATOM 719 O O . ILE A 1 92 ? 3.873 -2.587 17.048 1.00 98.06 92 ILE A O 1
ATOM 723 N N . THR A 1 93 ? 1.723 -2.215 17.603 1.00 98.25 93 THR A N 1
ATOM 724 C CA . THR A 1 93 ? 1.650 -3.261 18.629 1.00 98.25 93 THR A CA 1
ATOM 725 C C . THR A 1 93 ? 0.739 -4.396 18.184 1.00 98.25 93 THR A C 1
ATOM 727 O O . THR A 1 93 ? -0.146 -4.221 17.340 1.00 98.25 93 THR A O 1
ATOM 730 N N . ARG A 1 94 ? 0.964 -5.583 18.752 1.00 98.12 94 ARG A N 1
ATOM 731 C CA . ARG A 1 94 ? 0.101 -6.746 18.521 1.00 98.12 94 ARG A CA 1
ATOM 732 C C . ARG A 1 94 ? -1.318 -6.453 18.994 1.00 98.12 94 ARG A C 1
ATOM 734 O O . ARG A 1 94 ? -2.268 -6.747 18.282 1.00 98.12 94 ARG A O 1
ATOM 741 N N . GLU A 1 95 ? -1.435 -5.835 20.159 1.00 98.50 95 GLU A N 1
ATOM 742 C CA . GLU A 1 95 ? -2.701 -5.533 20.814 1.00 98.50 95 GLU A CA 1
ATOM 743 C C . GLU A 1 95 ? -3.547 -4.595 19.945 1.00 98.50 95 GLU A C 1
ATOM 745 O O . GLU A 1 95 ? -4.723 -4.865 19.725 1.00 98.50 95 GLU A O 1
ATOM 750 N N . ALA A 1 96 ? -2.937 -3.559 19.355 1.00 98.56 96 ALA A N 1
ATOM 751 C CA . ALA A 1 96 ? -3.637 -2.639 18.459 1.00 98.56 96 ALA A CA 1
ATOM 752 C C . ALA A 1 96 ? -4.101 -3.322 17.159 1.00 98.56 96 ALA A C 1
ATOM 754 O O . ALA A 1 96 ? -5.170 -3.005 16.634 1.00 98.56 96 ALA A O 1
ATOM 755 N N . LEU A 1 97 ? -3.310 -4.262 16.625 1.00 98.62 97 LEU A N 1
ATOM 756 C CA . LEU A 1 97 ? -3.695 -5.054 15.452 1.00 98.62 97 LEU A CA 1
ATOM 757 C C . LEU A 1 97 ? -4.876 -5.980 15.763 1.00 98.62 97 LEU A C 1
ATOM 759 O O . LEU A 1 97 ? -5.822 -6.051 14.979 1.00 98.62 97 LEU A O 1
ATOM 763 N N . GLU A 1 98 ? -4.820 -6.680 16.896 1.00 98.56 98 GLU A N 1
ATOM 764 C CA . GLU A 1 98 ? -5.872 -7.591 17.348 1.00 98.56 98 GLU A CA 1
ATOM 765 C C . GLU A 1 98 ? -7.170 -6.831 17.658 1.00 98.56 98 GLU A C 1
ATOM 767 O O . GLU A 1 98 ? -8.241 -7.275 17.247 1.00 98.56 98 GLU A O 1
ATOM 772 N N . GLU A 1 99 ? -7.085 -5.651 18.279 1.00 98.56 99 GLU A N 1
ATOM 773 C CA . GLU A 1 99 ? -8.232 -4.771 18.527 1.00 98.56 99 GLU A CA 1
ATOM 774 C C . GLU A 1 99 ? -8.887 -4.300 17.220 1.00 98.56 99 GLU A C 1
ATOM 776 O O . GLU A 1 99 ? -10.097 -4.456 17.043 1.00 98.56 99 GLU A O 1
ATOM 781 N N . ALA A 1 100 ? -8.096 -3.783 16.273 1.00 98.62 100 ALA A N 1
ATOM 782 C CA . ALA A 1 100 ? -8.608 -3.330 14.980 1.00 98.62 100 ALA A CA 1
ATOM 783 C C . ALA A 1 100 ? -9.251 -4.477 14.182 1.00 98.62 100 ALA A C 1
ATOM 785 O O . ALA A 1 100 ? -10.302 -4.298 13.564 1.00 98.62 100 ALA A O 1
ATOM 786 N N . HIS A 1 101 ? -8.648 -5.670 14.221 1.00 98.56 101 HIS A N 1
ATOM 787 C CA . HIS A 1 101 ? -9.199 -6.852 13.567 1.00 98.56 101 HIS A CA 1
ATOM 788 C C . HIS A 1 101 ? -10.501 -7.325 14.226 1.00 98.56 101 HIS A C 1
ATOM 790 O O . HIS A 1 101 ? -11.475 -7.594 13.525 1.00 98.56 101 HIS A O 1
ATOM 796 N N . LYS A 1 102 ? -10.546 -7.383 15.562 1.00 98.44 102 LYS A N 1
ATOM 797 C CA . LYS A 1 102 ? -11.739 -7.765 16.327 1.00 98.44 102 LYS A CA 1
ATOM 798 C C . LYS A 1 102 ? -12.902 -6.813 16.057 1.00 98.44 102 LYS A C 1
ATOM 800 O O . LYS A 1 102 ? -14.007 -7.274 15.793 1.00 98.44 102 LYS A O 1
ATOM 805 N N . LYS A 1 103 ? -12.645 -5.503 16.032 1.00 97.75 103 LYS A N 1
ATOM 806 C CA . LYS A 1 103 ? -13.660 -4.503 15.680 1.00 97.75 103 LYS A CA 1
ATOM 807 C C . LYS A 1 103 ? -14.220 -4.726 14.270 1.00 97.75 103 LYS A C 1
ATOM 809 O O . LYS A 1 103 ? -15.430 -4.704 14.082 1.00 97.75 103 LYS A O 1
ATOM 814 N N . ALA A 1 104 ? -13.354 -5.008 13.294 1.00 98.12 104 ALA A N 1
ATOM 815 C CA . ALA A 1 104 ? -13.788 -5.338 11.936 1.00 98.12 104 ALA A CA 1
ATOM 816 C C . ALA A 1 104 ? -14.718 -6.564 11.909 1.00 98.12 104 ALA A C 1
ATOM 818 O O . ALA A 1 104 ? -15.739 -6.554 11.226 1.00 98.12 104 ALA A O 1
ATOM 819 N N . GLN A 1 105 ? -14.387 -7.606 12.680 1.00 98.06 105 GLN A N 1
ATOM 820 C CA . GLN A 1 105 ? -15.208 -8.813 12.792 1.00 98.06 105 GLN A CA 1
ATOM 821 C C . GLN A 1 105 ? -16.574 -8.534 13.431 1.00 98.06 105 GLN A C 1
ATOM 823 O O . GLN A 1 105 ? -17.580 -9.044 12.945 1.00 98.06 105 GLN A O 1
ATOM 828 N N . GLU A 1 106 ? -16.625 -7.714 14.484 1.00 98.19 106 GLU A N 1
ATOM 829 C CA . GLU A 1 106 ? -17.875 -7.301 15.144 1.00 98.19 106 GLU A CA 1
ATOM 830 C C . GLU A 1 106 ? -18.802 -6.528 14.191 1.00 98.19 106 GLU A C 1
ATOM 832 O O . GLU A 1 106 ? -20.021 -6.680 14.245 1.00 98.19 106 GLU A O 1
ATOM 837 N N . GLU A 1 107 ? -18.227 -5.766 13.259 1.00 97.56 107 GLU A N 1
ATOM 838 C CA . GLU A 1 107 ? -18.946 -5.054 12.196 1.00 97.56 107 GLU A CA 1
ATOM 839 C C . GLU A 1 107 ? -19.241 -5.940 10.962 1.00 97.56 107 GLU A C 1
ATOM 841 O O . GLU A 1 107 ? -19.793 -5.463 9.973 1.00 97.56 107 GLU A O 1
ATOM 846 N N . ASN A 1 108 ? -18.927 -7.243 11.015 1.00 97.88 108 ASN A N 1
ATOM 847 C CA . ASN A 1 108 ? -19.040 -8.206 9.908 1.00 97.88 108 ASN A CA 1
ATOM 848 C C . ASN A 1 108 ? -18.255 -7.804 8.643 1.00 97.88 108 ASN A C 1
ATOM 850 O O . ASN A 1 108 ? -18.635 -8.150 7.523 1.00 97.88 108 ASN A O 1
ATOM 854 N N . ILE A 1 109 ? -17.134 -7.099 8.812 1.00 98.44 109 ILE A N 1
ATOM 855 C CA . ILE A 1 109 ? -16.246 -6.681 7.726 1.00 98.44 109 ILE A CA 1
ATOM 856 C C . ILE A 1 109 ? -15.120 -7.706 7.558 1.00 98.44 109 ILE A C 1
ATOM 858 O O . ILE A 1 109 ? -14.378 -8.028 8.490 1.00 98.44 109 ILE A O 1
ATOM 862 N N . LYS A 1 110 ? -14.948 -8.209 6.334 1.00 98.56 110 LYS A N 1
ATOM 863 C CA . LYS A 1 110 ? -13.907 -9.185 6.008 1.00 98.56 110 LYS A CA 1
ATOM 864 C C . LYS A 1 110 ? -12.561 -8.495 5.784 1.00 98.56 110 LYS A C 1
ATOM 866 O O . LYS A 1 110 ? -12.346 -7.817 4.783 1.00 98.56 110 LYS A O 1
ATOM 871 N N . 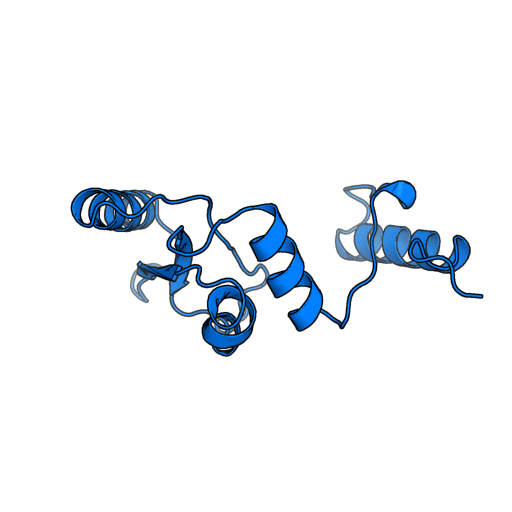VAL A 1 111 ? -11.622 -8.710 6.703 1.00 98.62 111 VAL A N 1
ATOM 872 C CA . VAL A 1 111 ? -10.247 -8.202 6.578 1.00 98.62 111 VAL A CA 1
ATOM 873 C C . VAL A 1 111 ? -9.423 -9.103 5.654 1.00 98.62 111 VAL A C 1
ATOM 875 O O . VAL A 1 111 ? -9.342 -10.313 5.863 1.00 98.62 111 VAL A O 1
ATOM 878 N N . LYS A 1 112 ? -8.783 -8.508 4.644 1.00 98.62 112 LYS A N 1
ATOM 879 C CA . LYS A 1 112 ? -7.987 -9.191 3.609 1.00 98.62 112 LYS A CA 1
ATOM 880 C C . LYS A 1 112 ? -6.483 -9.028 3.778 1.00 98.62 112 LYS A C 1
ATOM 882 O O . LYS A 1 112 ? -5.724 -9.818 3.221 1.00 98.62 112 LYS A O 1
ATOM 887 N N . GLY A 1 113 ? -6.048 -8.054 4.570 1.00 98.44 113 GLY A N 1
ATOM 888 C CA . GLY A 1 113 ? -4.636 -7.868 4.867 1.00 98.44 113 GLY A CA 1
ATOM 889 C C . GLY A 1 113 ? -4.342 -6.617 5.681 1.00 98.44 113 GLY A C 1
ATOM 890 O O . GLY A 1 113 ? -5.238 -5.964 6.214 1.00 98.44 113 GLY A O 1
ATOM 891 N N . LEU A 1 114 ? -3.052 -6.305 5.762 1.00 98.50 114 LEU A N 1
ATOM 892 C CA . LEU A 1 114 ? -2.476 -5.144 6.432 1.00 98.50 114 LEU A CA 1
ATOM 893 C C . LEU A 1 114 ? -1.554 -4.436 5.435 1.00 98.50 114 LEU A C 1
ATOM 895 O O . LEU A 1 114 ? -0.694 -5.084 4.836 1.00 98.50 114 LEU A O 1
ATOM 899 N N . ILE A 1 115 ? -1.714 -3.124 5.271 1.00 98.00 115 ILE A N 1
ATOM 900 C CA . ILE A 1 115 ? -0.794 -2.292 4.489 1.00 98.00 115 ILE A CA 1
ATOM 901 C C . ILE A 1 115 ? 0.126 -1.507 5.429 1.00 98.00 115 ILE A C 1
ATOM 903 O O . ILE A 1 115 ? -0.329 -0.877 6.382 1.00 98.00 115 ILE A O 1
ATOM 907 N N . ILE A 1 116 ? 1.435 -1.557 5.165 1.00 98.25 116 ILE A N 1
ATOM 908 C CA . ILE A 1 116 ? 2.468 -0.880 5.960 1.00 98.25 116 ILE A CA 1
ATOM 909 C C . ILE A 1 116 ? 3.338 -0.032 5.034 1.00 98.25 116 ILE A C 1
ATOM 911 O O . ILE A 1 116 ? 3.822 -0.517 4.010 1.00 98.25 116 ILE A O 1
ATOM 915 N N . THR A 1 117 ? 3.599 1.209 5.438 1.00 98.56 117 THR A N 1
ATOM 916 C CA . THR A 1 117 ? 4.564 2.098 4.783 1.00 98.56 117 THR A CA 1
ATOM 917 C C . THR A 1 117 ? 5.882 2.060 5.556 1.00 98.56 117 THR A C 1
ATOM 919 O O . THR A 1 117 ? 5.907 2.396 6.736 1.00 98.56 117 THR A O 1
ATOM 922 N N . ASN A 1 118 ? 6.969 1.629 4.909 1.00 98.00 118 ASN A N 1
ATOM 923 C CA . ASN A 1 118 ? 8.303 1.546 5.511 1.00 98.00 118 ASN A CA 1
ATOM 924 C C . ASN A 1 118 ? 9.388 1.964 4.491 1.00 98.00 118 ASN A C 1
ATOM 926 O O . ASN A 1 118 ? 9.620 1.214 3.530 1.00 98.00 118 ASN A O 1
ATOM 930 N N . PRO A 1 119 ? 10.078 3.105 4.686 1.00 97.94 119 PRO A N 1
ATOM 931 C CA . PRO A 1 119 ? 9.964 4.032 5.824 1.00 97.94 119 PRO A CA 1
ATOM 932 C C . PRO A 1 119 ? 8.598 4.718 5.916 1.00 97.94 119 PRO A C 1
ATOM 934 O O . PRO A 1 119 ? 7.924 4.888 4.901 1.00 97.94 119 PRO A O 1
ATOM 937 N N . SER A 1 120 ? 8.175 5.083 7.122 1.00 98.38 120 SER A N 1
ATOM 938 C CA . SER A 1 120 ? 6.838 5.611 7.382 1.00 98.38 120 SER A CA 1
ATOM 939 C C . SER A 1 120 ? 6.637 7.020 6.817 1.00 98.38 120 SER A C 1
ATOM 941 O O . SER A 1 120 ? 7.481 7.904 6.949 1.00 98.38 120 SER A O 1
ATOM 943 N N . ASN A 1 121 ? 5.456 7.250 6.245 1.00 98.19 121 ASN A N 1
ATOM 944 C CA . ASN A 1 121 ? 4.917 8.571 5.937 1.00 98.19 121 ASN A CA 1
ATOM 945 C C . ASN A 1 121 ? 3.594 8.700 6.711 1.00 98.19 121 ASN A C 1
ATOM 947 O O . ASN A 1 121 ? 2.676 7.929 6.412 1.00 98.19 121 ASN A O 1
ATOM 951 N N . PRO A 1 122 ? 3.478 9.612 7.696 1.00 97.88 122 PRO A N 1
ATOM 952 C CA . PRO A 1 122 ? 4.278 10.836 7.866 1.00 97.88 122 PRO A CA 1
ATOM 953 C C . PRO A 1 122 ? 5.422 10.781 8.893 1.00 97.88 122 PRO A C 1
ATOM 955 O O . PRO A 1 122 ? 6.071 11.801 9.103 1.00 97.88 122 PRO A O 1
ATOM 958 N N . LEU A 1 123 ? 5.668 9.650 9.561 1.00 97.94 123 LEU A N 1
ATOM 959 C CA . LEU A 1 123 ? 6.549 9.634 10.741 1.00 97.94 123 LEU A CA 1
ATOM 960 C C . LEU A 1 123 ? 8.046 9.776 10.420 1.00 97.94 123 LEU A C 1
ATOM 962 O O . LEU A 1 123 ? 8.805 10.219 11.277 1.00 97.94 123 LEU A O 1
ATOM 966 N N . GLY A 1 124 ? 8.478 9.411 9.210 1.00 97.75 124 GLY A N 1
ATOM 967 C CA . GLY A 1 124 ? 9.884 9.489 8.804 1.00 97.75 124 GLY A CA 1
ATOM 968 C C . GLY A 1 124 ? 10.804 8.482 9.504 1.00 97.75 124 GLY A C 1
ATOM 969 O O . GLY A 1 124 ? 12.016 8.696 9.523 1.00 97.75 124 GLY A O 1
ATOM 970 N N . THR A 1 125 ? 10.237 7.416 10.076 1.00 94.94 125 THR A N 1
ATOM 971 C CA . THR A 1 125 ? 10.937 6.318 10.765 1.00 94.94 125 THR A CA 1
ATOM 972 C C . THR A 1 125 ? 10.982 5.030 9.956 1.00 94.94 125 THR A C 1
ATOM 974 O O . THR A 1 125 ? 10.098 4.822 9.089 1.00 94.94 125 THR A O 1
#